Protein AF-A0A1B7N6N7-F1 (afdb_monomer_lite)

Radius of gyration: 14.03 Å; chains: 1; bounding box: 42×17×34 Å

Secondary structure (DSSP, 8-state):
--SS-HHHHHHHHHHHHHHHHHHTTT--HHHHHHHHHH--S-SS--HHHHHHHHHHHHHTT-

pLDDT: mean 78.0, std 12.2, range [45.44, 93.25]

Sequence (62 aa):
LDACPTEVIRRFISRSWRLMSAYRLGLMGKAAEWAVQKQKRHRQVSQRAMMSIEAVLWENLD

Organism: NCBI:txid1314800

Foldseek 3Di:
DVPDDPVRVVVVVLLVLALVLLVVLPDDDPLSVVQSVVDDDDSHRPNVVVVVSVVVVVVVVD

Structure (mmCIF, N/CA/C/O backbone):
data_AF-A0A1B7N6N7-F1
#
_entry.id   AF-A0A1B7N6N7-F1
#
loop_
_atom_site.group_PDB
_atom_site.id
_atom_site.type_symbol
_atom_site.label_atom_id
_atom_site.label_alt_id
_atom_site.label_comp_id
_atom_site.label_asym_id
_atom_site.label_entity_id
_atom_site.label_seq_id
_atom_site.pdbx_PDB_ins_code
_atom_site.Cartn_x
_atom_site.Cartn_y
_atom_site.Cartn_z
_atom_site.occupancy
_atom_site.B_iso_or_equiv
_atom_site.auth_seq_id
_atom_site.auth_comp_id
_atom_site.auth_asym_id
_atom_site.auth_atom_id
_atom_site.pdbx_PDB_model_num
ATOM 1 N N . LEU A 1 1 ? 21.175 -7.848 -19.091 1.00 63.22 1 LEU A N 1
ATOM 2 C CA . LEU A 1 1 ? 20.980 -7.158 -17.797 1.00 63.22 1 LEU A CA 1
ATOM 3 C C . LEU A 1 1 ? 19.983 -5.990 -17.892 1.00 63.22 1 LEU A C 1
ATOM 5 O O . LEU A 1 1 ? 19.443 -5.625 -16.861 1.00 63.22 1 LEU A O 1
ATOM 9 N N . ASP A 1 2 ? 19.661 -5.480 -19.091 1.00 73.25 2 ASP A N 1
ATOM 10 C CA . ASP A 1 2 ? 18.802 -4.289 -19.284 1.00 73.25 2 ASP A CA 1
ATOM 11 C C . ASP A 1 2 ? 17.318 -4.567 -19.578 1.00 73.25 2 ASP A C 1
ATOM 13 O O . ASP A 1 2 ? 16.588 -3.682 -20.013 1.00 73.25 2 ASP A O 1
ATOM 17 N N . ALA A 1 3 ? 16.832 -5.788 -19.341 1.00 86.06 3 ALA A N 1
ATOM 18 C CA . ALA A 1 3 ? 15.428 -6.123 -19.608 1.00 86.06 3 ALA A CA 1
ATOM 19 C C . ALA A 1 3 ? 14.441 -5.338 -18.719 1.00 86.06 3 ALA A C 1
ATOM 21 O O . ALA A 1 3 ? 13.263 -5.224 -19.047 1.00 86.06 3 ALA A O 1
ATOM 22 N N . CYS A 1 4 ? 14.908 -4.808 -17.585 1.00 87.75 4 CYS A N 1
ATOM 23 C CA . CYS A 1 4 ? 14.101 -4.034 -16.658 1.00 87.75 4 CYS A CA 1
ATOM 24 C C . CYS A 1 4 ? 14.910 -2.831 -16.161 1.00 87.75 4 CYS A C 1
ATOM 26 O O . CYS A 1 4 ? 15.967 -3.028 -15.553 1.00 87.75 4 CYS A O 1
ATOM 28 N N . PRO A 1 5 ? 14.436 -1.594 -16.377 1.00 93.25 5 PRO A N 1
ATOM 29 C CA . PRO A 1 5 ? 15.119 -0.415 -15.874 1.00 93.25 5 PRO A CA 1
ATOM 30 C C . PRO A 1 5 ? 15.311 -0.488 -14.356 1.00 93.25 5 PRO A C 1
ATOM 32 O O . PRO A 1 5 ? 14.396 -0.849 -13.612 1.00 93.25 5 PRO A O 1
ATOM 35 N N . THR A 1 6 ? 16.476 -0.058 -13.873 1.00 91.94 6 THR A N 1
ATOM 36 C CA . THR A 1 6 ? 16.805 -0.021 -12.437 1.00 91.94 6 THR A CA 1
ATOM 37 C C . THR A 1 6 ? 15.742 0.706 -11.609 1.00 91.94 6 THR A C 1
ATOM 39 O O . THR A 1 6 ? 15.472 0.340 -10.465 1.00 91.94 6 THR A O 1
ATOM 42 N N . GLU A 1 7 ? 15.095 1.723 -12.179 1.00 91.88 7 GLU A N 1
ATOM 43 C CA . GLU A 1 7 ? 13.999 2.442 -11.531 1.00 91.88 7 GLU A CA 1
ATOM 44 C C . GLU A 1 7 ? 12.769 1.560 -11.278 1.00 91.88 7 GLU A C 1
ATOM 46 O O . GLU A 1 7 ? 12.181 1.624 -10.196 1.00 91.88 7 GLU A O 1
ATOM 51 N N . VAL A 1 8 ? 12.412 0.687 -12.223 1.00 92.88 8 VAL A N 1
ATOM 52 C CA . VAL A 1 8 ? 11.287 -0.245 -12.077 1.00 92.88 8 VAL A CA 1
ATOM 53 C C . VAL A 1 8 ? 11.571 -1.230 -10.946 1.00 92.88 8 VAL A C 1
ATOM 55 O O . VAL A 1 8 ? 10.727 -1.415 -10.067 1.00 92.88 8 VAL A O 1
ATOM 58 N N . ILE A 1 9 ? 12.790 -1.777 -10.896 1.00 92.69 9 ILE A N 1
ATOM 59 C CA . ILE A 1 9 ? 13.235 -2.672 -9.817 1.00 92.69 9 ILE A CA 1
ATOM 60 C C . ILE A 1 9 ? 13.161 -1.954 -8.461 1.00 92.69 9 ILE A C 1
ATOM 62 O O . ILE A 1 9 ? 12.576 -2.469 -7.505 1.00 92.69 9 ILE A O 1
ATOM 66 N N . ARG A 1 10 ? 13.689 -0.727 -8.373 1.00 91.19 10 ARG A N 1
ATOM 67 C CA . ARG A 1 10 ? 13.652 0.082 -7.141 1.00 91.19 10 ARG A CA 1
ATOM 68 C C . ARG A 1 10 ? 12.226 0.380 -6.690 1.00 91.19 10 ARG A C 1
ATOM 70 O O . ARG A 1 10 ? 11.934 0.303 -5.491 1.00 91.19 10 ARG A O 1
ATOM 77 N N . ARG A 1 11 ? 11.334 0.710 -7.626 1.00 89.75 11 ARG A N 1
ATOM 78 C CA . ARG A 1 11 ? 9.926 1.010 -7.344 1.00 89.75 11 ARG A CA 1
ATOM 79 C C . ARG A 1 11 ? 9.181 -0.232 -6.866 1.00 89.75 11 ARG A C 1
ATOM 81 O O . ARG A 1 11 ? 8.432 -0.134 -5.894 1.00 89.75 11 ARG A O 1
ATOM 88 N N . PHE A 1 12 ? 9.433 -1.385 -7.487 1.00 91.56 12 PHE A N 1
ATOM 89 C CA . PHE A 1 12 ? 8.872 -2.666 -7.068 1.00 91.56 12 PHE A CA 1
ATOM 90 C C . PHE A 1 12 ? 9.304 -3.022 -5.644 1.00 91.5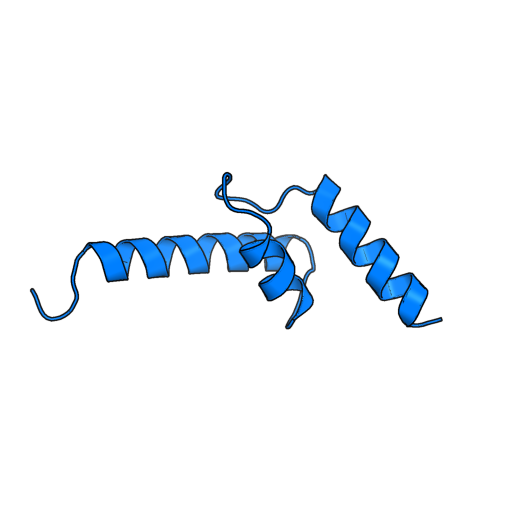6 12 PHE A C 1
ATOM 92 O O . PHE A 1 12 ? 8.452 -3.164 -4.771 1.00 91.56 12 PHE A O 1
ATOM 99 N N . ILE A 1 13 ? 10.614 -3.055 -5.371 1.00 91.75 13 ILE A N 1
ATOM 100 C CA . ILE A 1 13 ? 11.147 -3.375 -4.037 1.00 91.75 13 ILE A CA 1
ATOM 101 C C . ILE A 1 13 ? 10.573 -2.417 -2.986 1.00 91.75 13 ILE A C 1
ATOM 103 O O . ILE A 1 13 ? 10.087 -2.856 -1.945 1.00 91.75 13 ILE A O 1
ATOM 107 N N . SER A 1 14 ? 10.554 -1.112 -3.267 1.00 88.25 14 SER A N 1
ATOM 108 C CA . SER A 1 14 ? 10.021 -0.115 -2.331 1.00 88.25 14 SER A CA 1
ATOM 109 C C . SER A 1 14 ? 8.530 -0.311 -2.043 1.00 88.25 14 SER A C 1
ATOM 111 O O . SER A 1 14 ? 8.109 -0.163 -0.895 1.00 88.25 14 SER A O 1
ATOM 113 N N . ARG A 1 15 ? 7.722 -0.653 -3.058 1.00 88.06 15 ARG A N 1
ATOM 114 C CA . ARG A 1 15 ? 6.291 -0.946 -2.880 1.00 88.06 15 ARG A CA 1
ATOM 115 C C . ARG A 1 15 ? 6.092 -2.218 -2.058 1.00 88.06 15 ARG A C 1
ATOM 117 O O . ARG A 1 15 ? 5.293 -2.202 -1.123 1.00 88.06 15 ARG A O 1
ATOM 124 N N . SER A 1 16 ? 6.859 -3.268 -2.342 1.00 90.56 16 SER A N 1
ATOM 125 C CA . SER A 1 16 ? 6.814 -4.532 -1.602 1.00 90.56 16 SER A CA 1
ATOM 126 C C . SER A 1 16 ? 7.171 -4.344 -0.127 1.00 90.56 16 SER A C 1
ATOM 128 O O . SER A 1 16 ? 6.457 -4.837 0.740 1.00 90.56 16 SER A O 1
ATOM 130 N N . TRP A 1 17 ? 8.198 -3.549 0.188 1.00 90.12 17 TRP A N 1
ATOM 131 C CA . TRP A 1 17 ? 8.554 -3.223 1.575 1.00 90.12 17 TRP A CA 1
ATOM 132 C C . TRP A 1 17 ? 7.426 -2.519 2.338 1.00 90.12 17 TRP A C 1
ATOM 134 O O . TRP A 1 17 ? 7.159 -2.858 3.492 1.00 90.12 17 TRP A O 1
ATOM 144 N N . ARG A 1 18 ? 6.733 -1.568 1.699 1.00 86.25 18 ARG A N 1
ATOM 145 C CA . ARG A 1 18 ? 5.602 -0.861 2.320 1.00 86.25 18 ARG A CA 1
ATOM 146 C C . ARG A 1 18 ? 4.405 -1.784 2.548 1.00 86.25 18 ARG A C 1
ATOM 148 O O . ARG A 1 18 ? 3.797 -1.713 3.610 1.00 86.25 18 ARG A O 1
ATOM 155 N N . LEU A 1 19 ? 4.110 -2.679 1.603 1.00 87.06 19 LEU A N 1
ATOM 156 C CA . LEU A 1 19 ? 3.070 -3.699 1.774 1.00 87.06 19 LEU A CA 1
ATOM 157 C C . LEU A 1 19 ? 3.410 -4.662 2.914 1.00 87.06 19 LEU A C 1
ATOM 159 O O . LEU A 1 19 ? 2.578 -4.886 3.783 1.00 87.06 19 LEU A O 1
ATOM 163 N N . MET A 1 20 ? 4.651 -5.152 2.986 1.00 90.75 20 MET A N 1
ATOM 164 C CA . MET A 1 20 ? 5.089 -6.002 4.101 1.00 90.75 20 MET A CA 1
ATOM 165 C C . MET A 1 20 ? 5.017 -5.280 5.448 1.00 90.75 20 MET A C 1
ATOM 167 O O . MET A 1 20 ? 4.683 -5.891 6.457 1.00 90.75 20 MET A O 1
ATOM 171 N N . SER A 1 21 ? 5.296 -3.975 5.481 1.00 86.25 21 SER A N 1
ATOM 172 C CA . SER A 1 21 ? 5.068 -3.164 6.678 1.00 86.25 21 SER A CA 1
ATOM 173 C C . SER A 1 21 ? 3.589 -3.077 7.058 1.00 86.25 21 SER A C 1
ATOM 175 O O . SER A 1 21 ? 3.306 -3.089 8.248 1.00 86.25 21 SER A O 1
ATOM 177 N N . ALA A 1 22 ? 2.676 -2.957 6.092 1.00 86.12 22 ALA A N 1
ATOM 178 C CA . ALA A 1 22 ? 1.237 -2.916 6.347 1.00 86.12 22 ALA A CA 1
ATOM 179 C C . ALA A 1 22 ? 0.729 -4.261 6.893 1.00 86.12 22 ALA A C 1
ATOM 181 O O . ALA A 1 22 ? 0.043 -4.279 7.910 1.00 86.12 22 ALA A O 1
ATOM 182 N N . TYR A 1 23 ? 1.152 -5.376 6.283 1.00 88.31 23 TYR A N 1
ATOM 183 C CA . TYR A 1 23 ? 0.805 -6.729 6.732 1.00 88.31 23 TYR A CA 1
ATOM 184 C C . TYR A 1 23 ? 1.328 -7.041 8.133 1.00 88.31 23 TYR A C 1
ATOM 186 O O . TYR A 1 23 ? 0.592 -7.572 8.957 1.00 88.31 23 TYR A O 1
ATOM 194 N N . ARG A 1 24 ? 2.577 -6.663 8.442 1.00 86.44 24 ARG A N 1
ATOM 195 C CA . ARG A 1 24 ? 3.149 -6.825 9.793 1.00 86.44 24 ARG A CA 1
ATOM 196 C C . ARG A 1 24 ? 2.386 -6.068 10.876 1.00 86.44 24 ARG A C 1
ATOM 198 O O . ARG A 1 24 ? 2.555 -6.366 12.050 1.00 86.44 24 ARG A O 1
ATOM 205 N N . LEU A 1 25 ? 1.594 -5.082 10.481 1.00 82.75 25 LEU A N 1
ATOM 206 C CA . LEU A 1 25 ? 0.771 -4.284 11.370 1.00 82.75 25 LEU A CA 1
ATOM 207 C C . LEU A 1 25 ? -0.718 -4.677 11.297 1.00 82.75 25 LEU A C 1
ATOM 209 O O . LEU A 1 25 ? -1.539 -3.937 11.814 1.00 82.75 25 LEU A O 1
ATOM 213 N N . GLY A 1 26 ? -1.066 -5.799 10.655 1.00 84.62 26 GLY A N 1
ATOM 214 C CA . GLY A 1 26 ? -2.422 -6.363 10.669 1.00 84.62 26 GLY A CA 1
ATOM 215 C C . GLY A 1 26 ? -3.323 -5.989 9.489 1.00 84.62 26 GLY A C 1
ATOM 216 O O . GLY A 1 26 ? -4.367 -6.613 9.312 1.00 84.62 26 GLY A O 1
ATOM 217 N N . LEU A 1 27 ? -2.935 -5.048 8.618 1.00 84.19 27 LEU A N 1
ATOM 218 C CA . LEU A 1 27 ? -3.778 -4.695 7.467 1.00 84.19 27 LEU A CA 1
ATOM 219 C C . LEU A 1 27 ? -3.764 -5.780 6.415 1.00 84.19 27 LEU A C 1
ATOM 221 O O . LEU A 1 27 ? -2.703 -6.258 6.034 1.00 84.19 27 LEU A O 1
ATOM 225 N N . MET A 1 28 ? -4.926 -6.050 5.834 1.00 85.94 28 MET A N 1
ATOM 226 C CA . MET A 1 28 ? -5.070 -6.971 4.713 1.00 85.94 28 MET A CA 1
ATOM 227 C C . MET A 1 28 ? -5.787 -6.310 3.533 1.00 85.94 28 MET A C 1
ATOM 229 O O . MET A 1 28 ? -6.413 -5.254 3.661 1.00 85.94 28 MET A O 1
ATOM 233 N N . GLY A 1 29 ? -5.671 -6.934 2.357 1.00 85.62 29 GLY A N 1
ATOM 234 C CA . GLY A 1 29 ? -6.418 -6.568 1.152 1.00 85.62 29 GLY A CA 1
ATOM 235 C C . GLY A 1 29 ? -6.402 -5.068 0.829 1.00 85.62 29 GLY A C 1
ATOM 236 O O . GLY A 1 29 ? -5.349 -4.428 0.784 1.00 85.62 29 GLY A O 1
ATOM 237 N N . LYS A 1 30 ? -7.596 -4.501 0.620 1.00 85.56 30 LYS A N 1
ATOM 238 C CA . LYS A 1 30 ? -7.781 -3.091 0.235 1.00 85.56 30 LYS A CA 1
ATOM 239 C C . LYS A 1 30 ? -7.301 -2.102 1.300 1.00 85.56 30 LYS A C 1
ATOM 241 O O . LYS A 1 30 ? -6.857 -1.013 0.945 1.00 85.56 30 LYS A O 1
ATOM 246 N N . ALA A 1 31 ? -7.343 -2.471 2.580 1.00 81.62 31 ALA A N 1
ATOM 247 C CA . ALA A 1 31 ? -6.885 -1.602 3.660 1.00 81.62 31 ALA A CA 1
ATOM 248 C C . ALA A 1 31 ? -5.358 -1.425 3.624 1.00 81.62 31 ALA A C 1
ATOM 250 O O . ALA A 1 31 ? -4.854 -0.305 3.728 1.00 81.62 31 ALA A O 1
ATOM 251 N N . ALA A 1 32 ? -4.623 -2.516 3.377 1.00 86.12 32 ALA A N 1
ATOM 252 C CA . ALA A 1 32 ? -3.174 -2.471 3.193 1.00 86.12 32 ALA A CA 1
ATOM 253 C C . ALA A 1 32 ? -2.793 -1.627 1.967 1.00 86.12 32 ALA A C 1
ATOM 255 O O . ALA A 1 32 ? -1.897 -0.784 2.042 1.00 86.12 32 ALA A O 1
ATOM 256 N N . GLU A 1 33 ? -3.500 -1.807 0.849 1.00 87.44 33 GLU A N 1
ATOM 257 C CA . GLU A 1 33 ? -3.259 -1.029 -0.368 1.00 87.44 33 GLU A CA 1
ATOM 258 C C . GLU A 1 33 ? -3.520 0.470 -0.158 1.00 87.44 33 GLU A C 1
ATOM 260 O O . GLU A 1 33 ? -2.675 1.303 -0.509 1.00 87.44 33 GLU A O 1
ATOM 265 N N . TRP A 1 34 ? -4.636 0.816 0.488 1.00 84.31 34 TRP A N 1
ATOM 266 C CA . TRP A 1 34 ? -4.992 2.200 0.795 1.00 84.31 34 TRP A CA 1
ATOM 267 C C . TRP A 1 34 ? -3.957 2.873 1.706 1.00 84.31 34 TRP A C 1
ATOM 269 O O . TRP A 1 34 ? -3.498 3.985 1.420 1.00 84.31 34 TRP A O 1
ATOM 279 N N . ALA A 1 35 ? -3.514 2.181 2.762 1.00 83.19 35 ALA A N 1
ATOM 280 C CA . ALA A 1 35 ? -2.496 2.687 3.680 1.00 83.19 35 ALA A CA 1
ATOM 281 C C . ALA A 1 35 ? -1.163 2.965 2.964 1.00 83.19 35 ALA A C 1
ATOM 283 O O . ALA A 1 35 ? -0.558 4.027 3.150 1.00 83.19 35 ALA A O 1
ATOM 284 N N . VAL A 1 36 ? -0.725 2.049 2.093 1.00 85.00 36 VAL A N 1
ATOM 285 C CA . VAL A 1 36 ? 0.504 2.203 1.298 1.00 85.00 36 VAL A CA 1
ATOM 286 C C . VAL A 1 36 ? 0.393 3.355 0.293 1.00 85.00 36 VAL A C 1
ATOM 288 O O . VAL A 1 36 ? 1.380 4.060 0.067 1.00 85.00 36 VAL A O 1
ATOM 291 N N . GLN A 1 37 ? -0.788 3.589 -0.287 1.00 84.19 37 GLN A N 1
ATOM 292 C CA . GLN A 1 37 ? -1.019 4.684 -1.234 1.00 84.19 37 GLN A CA 1
ATOM 293 C C . GLN A 1 37 ? -1.021 6.060 -0.554 1.00 84.19 37 GLN A C 1
ATOM 295 O O . GLN A 1 37 ? -0.488 7.031 -1.105 1.00 84.19 37 GLN A O 1
ATOM 300 N N . LYS A 1 38 ? -1.599 6.163 0.649 1.00 80.00 38 LYS A N 1
ATOM 301 C CA . LYS A 1 38 ? -1.634 7.416 1.417 1.00 80.00 38 LYS A CA 1
ATOM 302 C C . LYS A 1 38 ? -0.269 7.796 1.976 1.00 80.00 38 LYS A C 1
ATOM 304 O O . LYS A 1 38 ? 0.046 8.985 2.068 1.00 80.00 38 LYS A O 1
ATOM 309 N N . GLN A 1 39 ? 0.585 6.824 2.282 1.00 71.88 39 GLN A N 1
ATOM 310 C CA . GLN A 1 39 ? 1.923 7.104 2.780 1.00 71.88 39 GLN A CA 1
ATOM 311 C C . GLN A 1 39 ? 2.959 7.288 1.677 1.00 71.88 39 GLN A C 1
ATOM 313 O O . GLN A 1 39 ? 3.547 6.351 1.137 1.00 71.88 39 GLN A O 1
ATOM 318 N N . LYS A 1 40 ? 3.237 8.557 1.376 1.00 64.75 40 LYS A N 1
ATOM 319 C CA . LYS A 1 40 ? 4.215 8.939 0.352 1.00 64.75 40 LYS A CA 1
ATOM 320 C C . LYS A 1 40 ? 5.652 9.080 0.873 1.00 64.75 40 LYS A C 1
ATOM 322 O O . LYS A 1 40 ? 6.572 8.922 0.075 1.00 64.75 40 LYS A O 1
ATOM 327 N N . ARG A 1 41 ? 5.863 9.337 2.175 1.00 66.00 41 ARG A N 1
ATOM 328 C CA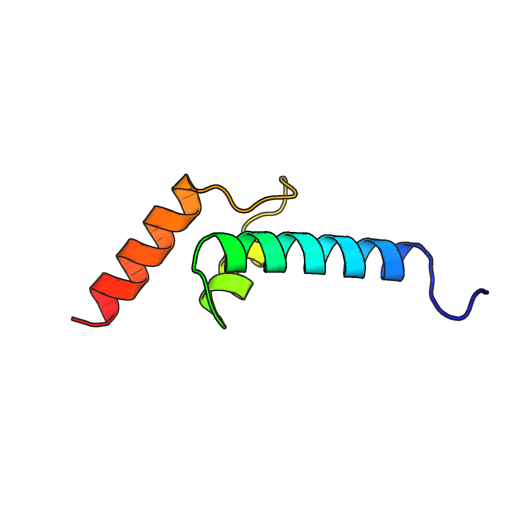 . ARG A 1 41 ? 7.167 9.800 2.708 1.00 66.00 41 ARG A CA 1
ATOM 329 C C . ARG A 1 41 ? 8.001 8.779 3.496 1.00 66.00 41 ARG A C 1
ATOM 331 O O . ARG A 1 41 ? 9.220 8.862 3.421 1.00 66.00 41 ARG A O 1
ATOM 338 N N . HIS A 1 42 ? 7.405 7.807 4.190 1.00 64.06 42 HIS A N 1
ATOM 339 C CA . HIS A 1 42 ? 8.158 6.823 4.986 1.00 64.06 42 HIS A CA 1
ATOM 340 C C . HIS A 1 42 ? 8.086 5.415 4.385 1.00 64.06 42 HIS A C 1
ATOM 342 O O . HIS A 1 42 ? 7.093 5.025 3.776 1.00 64.06 42 HIS A O 1
ATOM 348 N N . ARG A 1 43 ? 9.169 4.641 4.542 1.00 65.50 43 ARG A N 1
ATOM 349 C CA . ARG A 1 43 ? 9.251 3.227 4.118 1.00 65.50 43 ARG A CA 1
ATOM 350 C C . ARG A 1 43 ? 8.401 2.283 4.985 1.00 65.50 43 ARG A C 1
ATOM 352 O O . ARG A 1 43 ? 8.392 1.087 4.723 1.00 65.50 43 ARG A O 1
ATOM 359 N N . GLN A 1 44 ? 7.705 2.810 5.989 1.00 67.62 44 GLN A N 1
ATOM 360 C CA . GLN A 1 44 ? 6.953 2.051 6.978 1.00 67.62 44 GLN A CA 1
ATOM 361 C C . GLN A 1 44 ? 5.622 2.737 7.250 1.00 67.62 44 GLN A C 1
ATOM 363 O O . GLN A 1 44 ? 5.615 3.946 7.482 1.00 67.62 44 GLN A O 1
ATOM 368 N N . VAL A 1 45 ? 4.547 1.944 7.286 1.00 69.50 45 VAL A N 1
ATOM 369 C CA . VAL A 1 45 ? 3.215 2.402 7.684 1.00 69.50 45 VAL A CA 1
ATOM 370 C C . VAL A 1 45 ? 3.253 2.909 9.131 1.00 69.50 45 VAL A C 1
ATOM 372 O O . VAL A 1 45 ? 3.556 2.154 10.047 1.00 69.50 45 VAL A O 1
ATOM 375 N N . SER A 1 46 ? 2.980 4.202 9.344 1.00 75.12 46 SER A N 1
ATOM 376 C CA . SER A 1 46 ? 2.770 4.788 10.671 1.00 75.12 46 SER A CA 1
ATOM 377 C C . SER A 1 46 ? 1.699 4.021 11.443 1.00 75.12 46 SER A C 1
ATOM 379 O O . SER A 1 46 ? 0.549 3.937 11.018 1.00 75.12 46 SER A O 1
ATOM 381 N N . GLN A 1 47 ? 2.081 3.541 12.622 1.00 70.12 47 GLN A N 1
ATOM 382 C CA . GLN A 1 47 ? 1.210 2.839 13.560 1.00 70.12 47 GLN A CA 1
ATOM 383 C C . GLN A 1 47 ? 0.051 3.722 14.058 1.00 70.12 47 GLN A C 1
ATOM 385 O O . GLN A 1 47 ? -1.021 3.231 14.381 1.00 70.12 47 GLN A O 1
ATOM 390 N N . ARG A 1 48 ? 0.216 5.052 14.050 1.00 69.69 48 ARG A N 1
ATOM 391 C CA . ARG A 1 48 ? -0.882 5.974 14.372 1.00 69.69 48 ARG A CA 1
ATOM 392 C C . ARG A 1 48 ? -1.909 6.056 13.246 1.00 69.69 48 ARG A C 1
ATOM 394 O O . ARG A 1 48 ? -3.101 6.045 13.509 1.00 69.69 48 ARG A O 1
ATOM 401 N N . ALA A 1 49 ? -1.443 6.107 11.996 1.00 66.56 49 ALA A N 1
ATOM 402 C CA . ALA A 1 49 ? -2.332 6.030 10.839 1.00 66.56 49 ALA A CA 1
ATOM 403 C C . ALA A 1 49 ? -3.026 4.660 10.752 1.00 66.56 49 ALA A C 1
ATOM 405 O O . ALA A 1 49 ? -4.157 4.598 10.290 1.00 66.56 49 ALA A O 1
ATOM 406 N N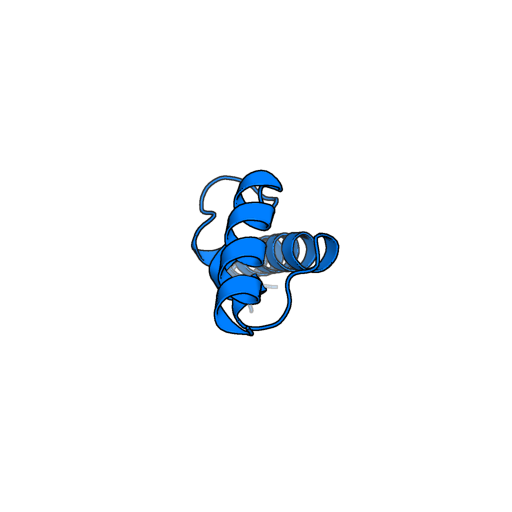 . MET A 1 50 ? -2.369 3.594 11.228 1.00 72.00 50 MET A N 1
ATOM 407 C CA . MET A 1 50 ? -2.948 2.255 11.346 1.00 72.00 50 MET A CA 1
ATOM 408 C C . MET A 1 50 ? -4.190 2.239 12.235 1.00 72.00 50 MET A C 1
ATOM 410 O O . MET A 1 50 ? -5.262 1.877 11.767 1.00 72.00 50 MET A O 1
ATOM 414 N N . MET A 1 51 ? -4.049 2.697 13.483 1.00 68.00 51 MET A N 1
ATOM 415 C CA . MET A 1 51 ? -5.149 2.694 14.452 1.00 68.00 51 MET A CA 1
ATOM 416 C C . MET A 1 51 ? -6.363 3.483 13.950 1.00 68.00 51 MET A C 1
ATOM 418 O O . MET A 1 51 ? -7.495 3.070 14.163 1.00 68.00 51 MET A O 1
ATOM 422 N N . SER A 1 52 ? -6.142 4.585 13.225 1.00 67.69 52 SER A N 1
ATOM 423 C CA . SER A 1 52 ? -7.239 5.347 12.615 1.00 67.69 52 SER A CA 1
ATOM 424 C C . SER A 1 52 ? -7.946 4.602 11.476 1.00 67.69 52 SER A C 1
ATOM 426 O O . SER A 1 52 ? -9.127 4.836 11.260 1.00 67.69 52 SER A O 1
ATOM 428 N N . ILE A 1 53 ? -7.251 3.736 10.732 1.00 67.50 53 ILE A N 1
AT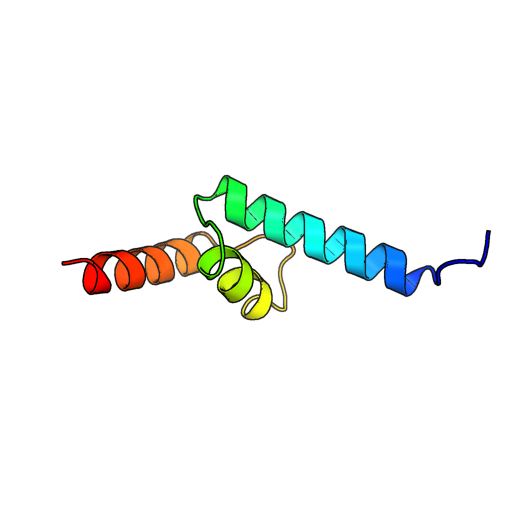OM 429 C CA . ILE A 1 53 ? -7.856 2.935 9.653 1.00 67.50 53 ILE A CA 1
ATOM 430 C C . ILE A 1 53 ? -8.615 1.743 10.234 1.00 67.50 53 ILE A C 1
ATOM 432 O O . ILE A 1 53 ? -9.728 1.477 9.792 1.00 67.50 53 ILE A O 1
ATOM 436 N N . GLU A 1 54 ? -8.036 1.041 11.212 1.00 64.56 54 GLU A N 1
ATOM 437 C CA . GLU A 1 54 ? -8.721 -0.056 11.902 1.00 64.56 54 GLU A CA 1
ATOM 438 C C . GLU A 1 54 ? -10.004 0.437 12.572 1.00 64.56 54 GLU A C 1
ATOM 440 O O . GLU A 1 54 ? -11.047 -0.160 12.341 1.00 64.56 54 GLU A O 1
ATOM 445 N N . ALA A 1 55 ? -9.963 1.555 13.307 1.00 61.06 55 ALA A N 1
ATOM 446 C CA . ALA A 1 55 ? -11.149 2.125 13.949 1.00 61.06 55 ALA A CA 1
ATOM 447 C C . ALA A 1 55 ? -12.302 2.354 12.955 1.00 61.0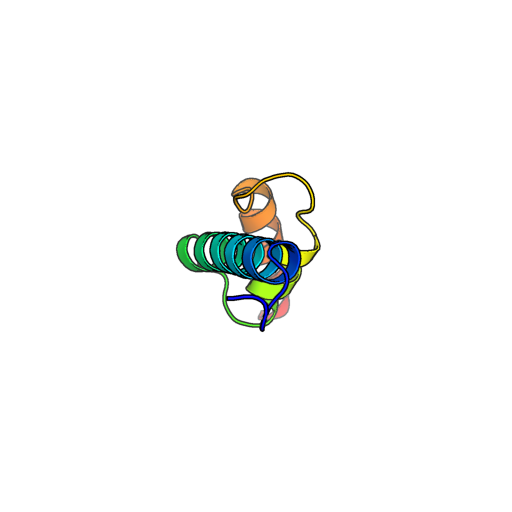6 55 ALA A C 1
ATOM 449 O O . ALA A 1 55 ? -13.418 1.916 13.202 1.00 61.06 55 ALA A O 1
ATOM 450 N N . VAL A 1 56 ? -12.013 2.939 11.786 1.00 64.50 56 VAL A N 1
ATOM 451 C CA . VAL A 1 56 ? -13.024 3.143 10.737 1.00 64.50 56 VAL A CA 1
ATOM 4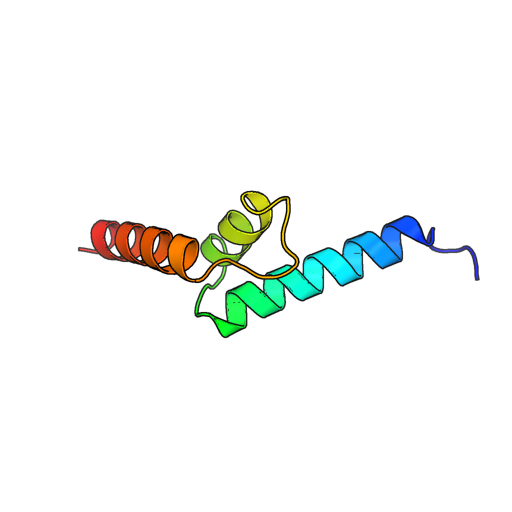52 C C . VAL A 1 56 ? -13.515 1.811 10.162 1.00 64.50 56 VAL A C 1
ATOM 454 O O . VAL A 1 56 ? -14.699 1.665 9.896 1.00 64.50 56 VAL A O 1
ATOM 457 N N . LEU A 1 57 ? -12.644 0.823 9.944 1.00 62.75 57 LEU A N 1
ATOM 458 C CA . LEU A 1 57 ? -13.063 -0.469 9.384 1.00 62.75 57 LEU A CA 1
ATOM 459 C C . LEU A 1 57 ? -13.953 -1.267 10.344 1.00 62.75 57 LEU A C 1
ATOM 461 O O . LEU A 1 57 ? -14.886 -1.910 9.875 1.00 62.75 57 LEU A O 1
ATOM 465 N N . TRP A 1 58 ? -13.685 -1.205 11.650 1.00 60.81 58 TRP A N 1
ATOM 466 C CA . TRP A 1 58 ? -14.499 -1.865 12.672 1.00 60.81 58 TRP A CA 1
ATOM 467 C C . TRP A 1 58 ? -15.833 -1.140 12.909 1.00 60.81 58 TRP A C 1
ATOM 469 O O . TRP A 1 58 ? -16.856 -1.804 12.961 1.00 60.81 58 TRP A O 1
ATOM 479 N N . GLU A 1 59 ? -15.864 0.200 12.908 1.00 57.31 59 GLU A N 1
ATOM 480 C CA . GLU A 1 59 ? -17.116 0.985 12.994 1.00 57.31 59 GLU A CA 1
ATOM 481 C C . GLU A 1 59 ? -18.081 0.766 11.813 1.00 57.31 59 GLU A C 1
ATOM 483 O O . GLU A 1 59 ? -19.261 1.072 11.924 1.00 57.31 59 GLU A O 1
ATOM 488 N N . ASN A 1 60 ? -17.594 0.284 10.664 1.00 54.69 60 ASN A N 1
ATOM 489 C CA . ASN A 1 60 ? -18.420 0.004 9.479 1.00 54.69 60 ASN A CA 1
ATOM 490 C C . ASN A 1 60 ? -18.811 -1.485 9.353 1.00 54.69 60 ASN A C 1
ATOM 492 O O . ASN A 1 60 ? -19.367 -1.883 8.326 1.00 54.69 60 ASN A O 1
ATOM 496 N N . LEU A 1 61 ? -18.466 -2.309 10.348 1.00 53.12 61 LEU A N 1
ATOM 497 C CA . LEU A 1 61 ? -18.811 -3.734 10.438 1.00 53.12 61 LEU A CA 1
ATOM 498 C C . LEU A 1 61 ? -19.773 -4.054 11.601 1.00 53.12 61 LEU A C 1
ATOM 500 O O . LEU A 1 61 ? -20.224 -5.198 11.677 1.00 53.12 61 LEU A O 1
ATOM 504 N N . ASP A 1 62 ? -20.105 -3.058 12.429 1.00 45.44 62 ASP A N 1
ATOM 505 C CA . ASP A 1 62 ? -21.194 -3.058 13.421 1.00 45.44 62 ASP A CA 1
ATOM 506 C C . ASP A 1 62 ? -22.435 -2.319 12.875 1.00 45.44 62 ASP A C 1
ATOM 508 O O . ASP A 1 62 ? -23.568 -2.683 13.271 1.00 45.44 62 ASP A O 1
#